Protein AF-A0A953YH76-F1 (afdb_monomer)

Radius of gyration: 18.14 Å; Cα contacts (8 Å, |Δi|>4): 24; chains: 1; bounding box: 32×24×44 Å

Nearest PDB structures (foldseek):
  7ext-assembly1_F4  TM=2.563E-01  e=8.540E+00  Picosynechococcus sp. PCC 7002

Solvent-accessible surface area (backbone atoms only — not comparable to full-atom values): 4530 Å² total; per-residue (Å²): 110,71,70,56,44,50,74,72,73,43,87,83,51,69,69,57,52,52,54,52,52,52,50,49,71,76,52,60,84,61,81,87,58,79,91,80,71,54,48,50,84,78,69,71,39,61,65,66,63,55,50,61,76,43,41,71,57,43,70,78,36,72,88,62,74,82,85,81,116

Structure (mmCIF, N/CA/C/O backbone):
data_AF-A0A953YH76-F1
#
_entry.id   AF-A0A953YH76-F1
#
loop_
_atom_site.group_PDB
_atom_site.id
_atom_site.type_symbol
_atom_site.label_atom_id
_atom_site.label_alt_id
_atom_site.label_comp_id
_atom_site.label_asym_id
_atom_site.label_entity_id
_atom_site.label_s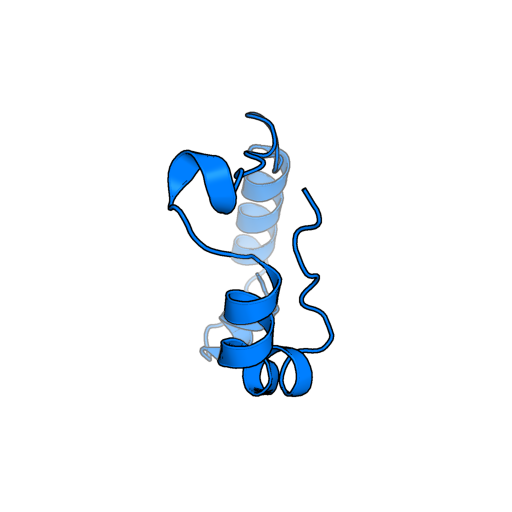eq_id
_atom_site.pdbx_PDB_ins_code
_atom_site.Cartn_x
_atom_site.Cartn_y
_atom_site.Cartn_z
_atom_site.occupancy
_atom_site.B_iso_or_equiv
_atom_site.auth_seq_id
_atom_site.auth_comp_id
_atom_site.auth_asym_id
_atom_site.auth_atom_id
_atom_site.pdbx_PDB_model_num
ATOM 1 N N . ALA A 1 1 ? -8.588 0.541 6.471 1.00 77.12 1 ALA A N 1
ATOM 2 C CA . ALA A 1 1 ? -8.139 -0.227 7.649 1.00 77.12 1 ALA A CA 1
ATOM 3 C C . ALA A 1 1 ? -9.298 -0.968 8.320 1.00 77.12 1 ALA A C 1
ATOM 5 O O . ALA A 1 1 ? -9.291 -2.187 8.265 1.00 77.12 1 ALA A O 1
ATOM 6 N N . LEU A 1 2 ? -10.346 -0.296 8.820 1.00 87.75 2 LEU A N 1
ATOM 7 C CA . LEU A 1 2 ? -11.481 -0.981 9.475 1.00 87.75 2 LEU A CA 1
ATOM 8 C C . LEU A 1 2 ? -12.168 -2.059 8.612 1.00 87.75 2 LEU A C 1
ATOM 10 O O . LEU A 1 2 ? -12.428 -3.149 9.099 1.00 87.75 2 LEU A O 1
ATOM 14 N N . ARG A 1 3 ? -12.360 -1.809 7.308 1.00 89.19 3 ARG A N 1
ATOM 15 C CA . ARG A 1 3 ? -12.908 -2.808 6.367 1.00 89.19 3 ARG A CA 1
ATOM 16 C C . ARG A 1 3 ? -12.095 -4.111 6.315 1.00 89.19 3 ARG A C 1
ATOM 18 O O . ARG A 1 3 ? -12.665 -5.171 6.094 1.00 89.19 3 ARG A O 1
ATOM 25 N N . ILE A 1 4 ? -10.775 -4.041 6.494 1.00 89.50 4 ILE A N 1
ATOM 26 C CA . ILE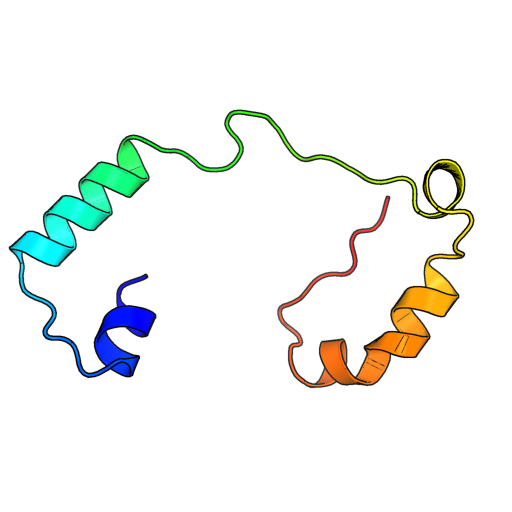 A 1 4 ? -9.904 -5.227 6.490 1.00 89.50 4 ILE A CA 1
ATOM 27 C C . ILE A 1 4 ? -10.124 -6.021 7.779 1.00 89.50 4 ILE A C 1
ATOM 29 O O . ILE A 1 4 ? -10.326 -7.226 7.711 1.00 89.50 4 ILE A O 1
ATOM 33 N N . ILE A 1 5 ? -10.175 -5.334 8.927 1.00 88.44 5 ILE A N 1
ATOM 34 C CA . ILE A 1 5 ? -10.423 -5.941 10.244 1.00 88.44 5 ILE A CA 1
ATOM 35 C C . ILE A 1 5 ? -11.770 -6.677 10.253 1.00 88.44 5 ILE A C 1
ATOM 37 O O . ILE A 1 5 ? -11.817 -7.853 10.601 1.00 88.44 5 ILE A O 1
ATOM 41 N N . SER A 1 6 ? -12.840 -6.039 9.761 1.00 91.88 6 SER A N 1
ATOM 42 C CA . SER A 1 6 ? -14.151 -6.694 9.671 1.00 91.88 6 SER A CA 1
ATOM 43 C C . SER A 1 6 ? -14.157 -7.875 8.697 1.00 91.88 6 SER A C 1
ATOM 45 O O . SER A 1 6 ? -14.784 -8.890 8.971 1.00 91.88 6 SER A O 1
ATOM 47 N N . THR A 1 7 ? -13.464 -7.763 7.556 1.00 93.44 7 THR A N 1
ATOM 48 C CA . THR A 1 7 ? -13.379 -8.859 6.569 1.00 93.44 7 THR A CA 1
ATOM 49 C C . THR A 1 7 ? -12.626 -10.063 7.135 1.00 93.44 7 THR A C 1
ATOM 51 O O . THR A 1 7 ? -12.958 -11.196 6.808 1.00 93.44 7 THR A O 1
ATOM 54 N N . ALA A 1 8 ? -11.655 -9.833 8.022 1.00 93.25 8 ALA A N 1
ATOM 55 C CA . ALA A 1 8 ? -10.945 -10.889 8.738 1.00 93.25 8 ALA A CA 1
ATOM 56 C C . ALA A 1 8 ? -11.780 -11.545 9.859 1.00 93.25 8 ALA A C 1
ATOM 58 O O . ALA A 1 8 ? -11.268 -12.414 10.559 1.00 93.25 8 ALA A O 1
ATOM 59 N N . GLY A 1 9 ? -13.039 -11.131 10.055 1.00 92.94 9 GLY A N 1
ATOM 60 C CA . GLY A 1 9 ? -13.910 -11.651 11.112 1.00 92.94 9 GLY A CA 1
ATOM 61 C C . GLY A 1 9 ? -13.529 -11.178 12.516 1.00 92.94 9 GLY A C 1
ATOM 62 O O . GLY A 1 9 ? -13.997 -11.745 13.499 1.00 92.94 9 GLY A O 1
ATOM 63 N N . LEU A 1 10 ? -12.677 -10.157 12.620 1.00 92.31 10 LEU A N 1
ATOM 64 C CA . LEU A 1 10 ? -12.269 -9.587 13.895 1.00 92.31 10 LEU A CA 1
ATOM 65 C C . LEU A 1 10 ? -13.272 -8.526 14.346 1.00 92.31 10 LEU A C 1
ATOM 67 O O . LEU A 1 10 ? -13.776 -7.730 13.547 1.00 92.31 10 LEU A O 1
ATOM 71 N N . GLU A 1 11 ? -13.534 -8.499 15.648 1.00 93.38 11 GLU A N 1
ATOM 72 C CA . GLU A 1 11 ? -14.402 -7.501 16.256 1.00 93.38 11 GLU A CA 1
ATOM 73 C C . GLU A 1 11 ? -13.778 -6.101 16.161 1.00 93.38 11 GLU A C 1
ATOM 75 O O . GLU A 1 11 ? -12.582 -5.906 16.386 1.00 93.38 11 GLU A O 1
ATOM 80 N N . ILE A 1 12 ? -14.607 -5.106 15.837 1.00 92.06 12 ILE A N 1
ATOM 81 C CA . ILE A 1 12 ? -14.207 -3.699 15.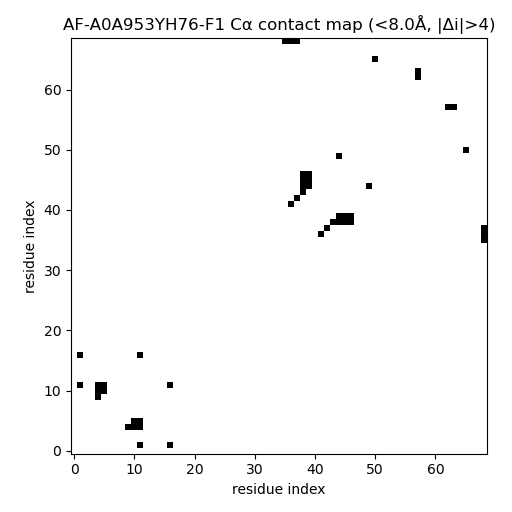829 1.00 92.06 12 ILE A CA 1
ATOM 82 C 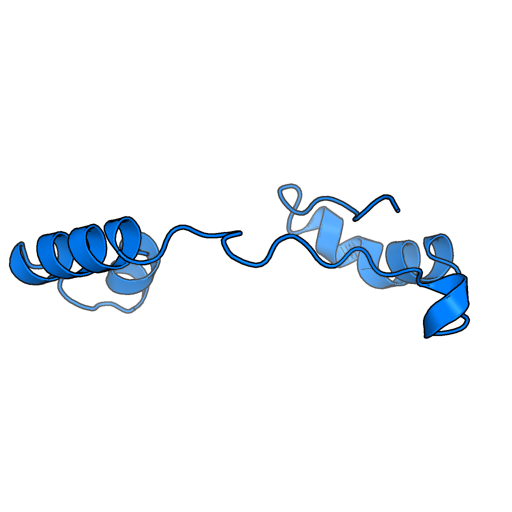C . ILE A 1 12 ? -14.842 -3.014 17.035 1.00 92.06 12 ILE A C 1
ATOM 84 O O . ILE A 1 12 ? -15.973 -2.529 16.953 1.00 92.06 12 ILE A O 1
ATOM 88 N N . THR A 1 13 ? -14.085 -2.951 18.126 1.00 94.50 13 THR A N 1
ATOM 89 C CA . THR A 1 13 ? -14.447 -2.193 19.328 1.00 94.50 13 THR A CA 1
ATOM 90 C C . THR A 1 13 ? -14.130 -0.705 19.161 1.00 94.50 13 THR A C 1
ATOM 92 O O . THR A 1 13 ? -13.378 -0.306 18.263 1.00 94.50 13 THR A O 1
ATOM 95 N N . ASP A 1 14 ? -14.669 0.133 20.046 1.00 94.94 14 ASP A N 1
ATOM 96 C CA . ASP A 1 14 ? -14.384 1.574 20.043 1.00 94.94 14 ASP A CA 1
ATOM 97 C C . ASP A 1 14 ? -12.902 1.859 20.318 1.00 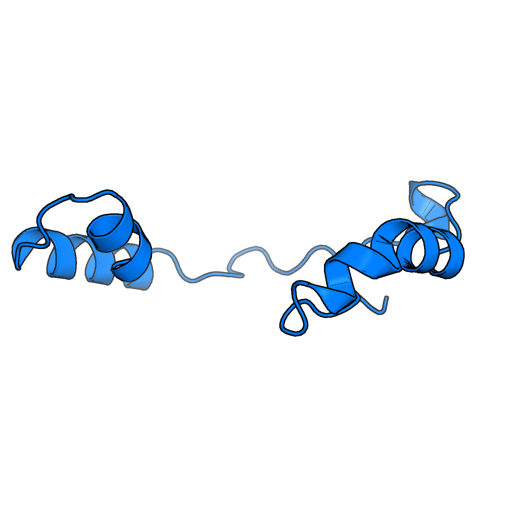94.94 14 ASP A C 1
ATOM 99 O O . ASP A 1 14 ? -12.281 2.651 19.612 1.00 94.94 14 ASP A O 1
ATOM 103 N N . THR A 1 15 ? -12.275 1.098 21.221 1.00 93.88 15 THR A N 1
ATOM 104 C CA . THR A 1 15 ? -10.828 1.182 21.478 1.00 93.88 15 THR A CA 1
ATOM 105 C C . THR A 1 15 ? -9.996 0.957 20.212 1.00 93.88 15 THR A C 1
ATOM 107 O O . THR A 1 15 ? -9.029 1.680 19.974 1.00 93.88 15 THR A O 1
ATOM 110 N N . VAL A 1 16 ? -10.372 -0.015 19.370 1.00 93.06 16 VAL A N 1
ATOM 111 C CA . VAL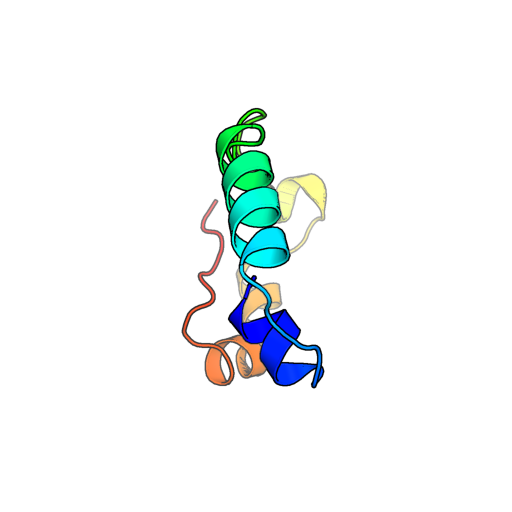 A 1 16 ? -9.672 -0.286 18.101 1.00 93.06 16 VAL A CA 1
ATOM 112 C C . VAL A 1 16 ? -9.808 0.893 17.137 1.00 93.06 16 VAL A C 1
ATOM 114 O O . VAL A 1 16 ? -8.839 1.241 16.455 1.00 93.06 16 VAL A O 1
ATOM 117 N N . ARG A 1 17 ? -10.985 1.532 17.074 1.00 92.94 17 ARG A N 1
ATOM 118 C CA . ARG A 1 17 ? -11.186 2.723 16.231 1.00 92.94 17 ARG A CA 1
ATOM 119 C C . ARG A 1 17 ? -10.306 3.874 16.696 1.00 92.94 17 ARG A C 1
ATOM 121 O O . ARG A 1 17 ? -9.619 4.463 15.860 1.00 92.94 17 ARG A O 1
ATOM 128 N N . ASP A 1 18 ? -10.290 4.143 17.996 1.00 95.00 18 ASP A N 1
ATOM 129 C CA . ASP A 1 18 ? -9.557 5.267 18.579 1.00 95.00 18 ASP A CA 1
ATOM 130 C C . ASP A 1 18 ? -8.046 5.112 18.396 1.00 95.00 18 ASP A C 1
ATOM 132 O O . ASP A 1 18 ? -7.368 6.038 17.946 1.00 95.00 18 ASP A O 1
ATOM 136 N N . GLN A 1 19 ? -7.512 3.915 18.654 1.00 93.12 19 GLN A N 1
ATOM 137 C CA . GLN A 1 19 ? -6.088 3.627 18.463 1.00 93.12 19 GLN A CA 1
ATOM 138 C C . GLN A 1 19 ? -5.668 3.749 16.997 1.00 93.12 19 GLN A C 1
ATOM 140 O O . GLN A 1 19 ? -4.625 4.329 16.688 1.00 93.12 19 GLN A O 1
ATOM 145 N N . LEU A 1 20 ? -6.489 3.236 16.079 1.00 91.81 20 LEU A N 1
ATOM 146 C CA . LEU A 1 20 ? -6.217 3.333 14.651 1.00 91.81 20 LEU A CA 1
ATOM 147 C C . LEU A 1 20 ? -6.266 4.792 14.171 1.00 91.81 20 LEU A C 1
ATOM 149 O O . LEU A 1 20 ? -5.416 5.202 13.379 1.00 91.81 20 LEU A O 1
ATOM 153 N N . ALA A 1 21 ? -7.229 5.580 14.655 1.00 91.6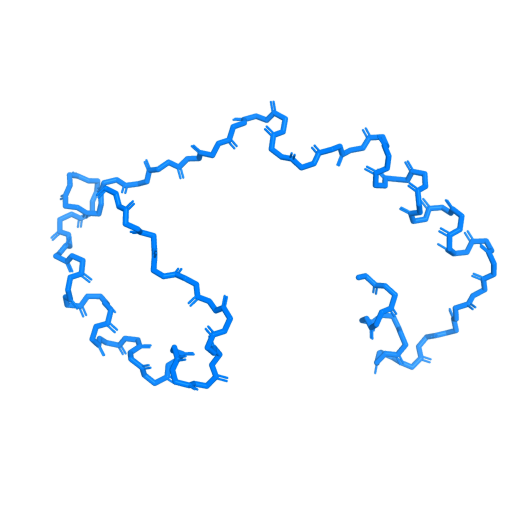2 21 ALA A N 1
ATOM 154 C CA . ALA A 1 21 ? -7.325 7.005 14.353 1.00 91.62 21 ALA A CA 1
ATOM 155 C C . ALA A 1 21 ? -6.100 7.776 14.869 1.00 91.62 21 ALA A C 1
ATOM 157 O O . ALA A 1 21 ? -5.482 8.517 14.102 1.00 91.62 21 ALA A O 1
ATOM 158 N N . ALA A 1 22 ? -5.696 7.541 16.122 1.00 94.12 22 ALA A N 1
ATOM 159 C CA . ALA A 1 22 ? -4.508 8.152 16.715 1.00 94.12 22 ALA A CA 1
ATOM 160 C C . ALA A 1 22 ? -3.228 7.788 15.944 1.00 94.12 22 ALA A C 1
ATOM 162 O O . ALA A 1 22 ? -2.410 8.661 15.650 1.00 94.12 22 ALA A O 1
ATOM 163 N N . TYR A 1 23 ? -3.079 6.521 15.542 1.00 91.12 23 TYR A N 1
ATOM 164 C CA . TYR A 1 23 ? -1.939 6.081 14.739 1.00 91.12 23 TYR A CA 1
ATOM 165 C C . TYR A 1 23 ? -1.887 6.786 13.379 1.00 91.12 23 TYR A C 1
ATOM 167 O O . TYR A 1 23 ? -0.825 7.267 12.985 1.00 91.12 23 TYR A O 1
ATOM 175 N N . MET A 1 24 ? -3.019 6.885 12.673 1.00 90.06 24 MET A N 1
ATOM 176 C CA . MET A 1 24 ? -3.085 7.577 11.380 1.00 90.06 24 MET A CA 1
ATOM 177 C C . MET A 1 24 ? -2.779 9.073 11.509 1.00 90.06 24 MET A C 1
ATOM 179 O O . MET A 1 24 ? -2.077 9.618 10.660 1.00 90.06 24 MET A O 1
ATOM 183 N N . ALA A 1 25 ? -3.260 9.724 12.571 1.00 90.75 25 ALA A N 1
ATOM 184 C CA . ALA A 1 25 ? -2.972 11.131 12.840 1.00 90.75 25 ALA A CA 1
ATOM 185 C C . ALA A 1 25 ? -1.486 11.370 13.163 1.00 90.75 25 ALA A C 1
ATOM 187 O O . ALA A 1 25 ? -0.908 12.354 12.706 1.00 90.75 25 ALA A O 1
ATOM 188 N N . GLY A 1 26 ? -0.854 10.456 13.907 1.00 91.62 26 GLY A N 1
ATOM 189 C CA . GLY A 1 26 ? 0.570 10.532 14.248 1.00 91.62 26 GLY A CA 1
ATOM 190 C C . GLY A 1 26 ? 1.524 10.113 13.123 1.00 91.62 26 GLY A C 1
ATOM 191 O O . GLY A 1 26 ? 2.714 10.404 13.197 1.00 91.62 26 GLY A O 1
ATOM 192 N N . ASN A 1 27 ? 1.027 9.437 12.081 1.00 85.75 27 ASN A N 1
ATOM 193 C CA . ASN A 1 27 ? 1.834 8.903 10.980 1.00 85.75 27 ASN A CA 1
ATOM 194 C C . ASN A 1 27 ? 1.256 9.320 9.616 1.00 85.75 27 ASN A C 1
ATOM 196 O O . ASN A 1 27 ? 0.767 8.468 8.862 1.00 85.75 27 ASN A O 1
ATOM 200 N N . PRO A 1 28 ? 1.300 10.620 9.267 1.00 82.06 28 PRO A N 1
ATOM 201 C CA . PRO A 1 28 ? 0.823 11.082 7.972 1.00 82.06 28 PRO A CA 1
ATOM 202 C C . PRO A 1 28 ? 1.610 10.411 6.839 1.00 82.06 28 PRO A C 1
ATOM 204 O O . PRO A 1 28 ? 2.843 10.354 6.840 1.00 82.06 28 PRO A O 1
ATOM 207 N N . ARG A 1 29 ? 0.886 9.881 5.848 1.00 79.19 29 ARG A N 1
ATOM 208 C CA . ARG A 1 29 ? 1.499 9.272 4.660 1.00 79.19 29 ARG A CA 1
ATOM 209 C C . ARG A 1 29 ? 2.218 10.338 3.835 1.00 79.19 29 ARG A C 1
ATOM 211 O O . ARG A 1 29 ? 1.736 11.458 3.716 1.00 79.19 29 ARG A O 1
ATOM 218 N N . GLY A 1 30 ? 3.333 9.955 3.215 1.00 71.62 30 GLY A N 1
ATOM 219 C CA . GLY A 1 30 ? 4.109 10.844 2.346 1.00 71.62 30 GLY A CA 1
ATOM 220 C C . GLY A 1 30 ? 5.065 11.782 3.084 1.00 71.62 30 GLY A C 1
ATOM 221 O O . GLY A 1 30 ? 5.608 12.676 2.446 1.00 71.62 30 GLY A O 1
ATOM 222 N N . LYS A 1 31 ? 5.304 11.571 4.390 1.00 68.38 31 LYS A N 1
ATOM 223 C CA . LYS A 1 31 ? 6.272 12.359 5.176 1.00 68.38 31 LYS A CA 1
ATOM 224 C C . LYS A 1 31 ? 7.681 12.393 4.552 1.00 68.38 31 LYS A C 1
ATOM 226 O O . LYS A 1 31 ? 8.358 13.403 4.667 1.00 68.38 31 LYS A O 1
ATOM 231 N N . ASP A 1 32 ? 8.064 11.323 3.850 1.00 70.94 32 ASP A N 1
ATOM 232 C CA . ASP A 1 32 ? 9.377 11.153 3.209 1.00 70.94 32 ASP A CA 1
ATOM 233 C C . ASP A 1 32 ? 9.314 11.320 1.673 1.00 70.94 32 ASP A C 1
ATOM 235 O O . ASP A 1 32 ? 10.235 10.941 0.954 1.00 70.94 32 ASP A O 1
ATOM 239 N N . GLY A 1 33 ? 8.218 11.885 1.148 1.00 66.44 33 GLY A N 1
ATOM 240 C CA . GLY A 1 33 ? 8.010 12.070 -0.290 1.00 66.44 33 GLY A CA 1
ATOM 241 C C . GLY A 1 33 ? 7.567 10.803 -1.033 1.00 66.44 33 GLY A C 1
ATOM 242 O O . GLY A 1 33 ? 7.239 9.773 -0.439 1.00 66.44 33 GLY A O 1
ATOM 243 N N . ARG A 1 34 ? 7.490 10.906 -2.365 1.00 71.69 34 ARG A N 1
ATOM 244 C CA . ARG A 1 34 ? 7.189 9.796 -3.280 1.00 71.69 34 ARG A CA 1
ATOM 245 C C . ARG A 1 34 ? 8.431 9.522 -4.121 1.00 71.69 34 ARG A C 1
ATOM 247 O O . ARG A 1 34 ? 8.905 10.426 -4.800 1.00 71.69 34 ARG A O 1
ATOM 254 N N . LEU A 1 35 ? 8.924 8.288 -4.090 1.00 72.44 35 LEU A N 1
ATOM 255 C CA . LEU A 1 35 ? 9.920 7.817 -5.050 1.00 72.44 35 LEU A CA 1
ATOM 256 C C . LEU A 1 35 ? 9.248 7.687 -6.418 1.00 72.44 35 LEU A C 1
ATOM 258 O O . LEU A 1 35 ? 8.260 6.966 -6.553 1.00 72.44 35 LEU A O 1
ATOM 262 N N . VAL A 1 36 ? 9.758 8.423 -7.400 1.00 77.69 36 VAL A N 1
ATOM 263 C CA . VAL A 1 36 ? 9.425 8.236 -8.814 1.00 77.69 36 VAL A CA 1
ATOM 264 C C . VAL A 1 36 ? 10.553 7.402 -9.402 1.00 77.69 36 VAL A C 1
ATOM 266 O O . VAL A 1 36 ? 11.708 7.812 -9.320 1.00 77.69 36 VAL A O 1
ATOM 269 N N . TYR A 1 37 ? 10.225 6.225 -9.928 1.00 79.75 37 TYR A N 1
ATOM 270 C CA . TYR A 1 37 ? 11.198 5.339 -10.562 1.00 79.75 37 TYR A CA 1
ATOM 271 C C . TYR A 1 37 ? 11.297 5.644 -12.053 1.00 79.75 37 TYR A C 1
ATOM 273 O O . TYR A 1 37 ? 10.269 5.741 -12.729 1.00 79.75 37 TYR A O 1
ATOM 281 N N . ASP A 1 38 ? 12.520 5.719 -12.575 1.00 86.38 38 ASP A N 1
ATOM 282 C CA . ASP A 1 38 ? 12.742 5.695 -14.017 1.00 86.38 38 ASP A CA 1
ATOM 283 C C . ASP A 1 38 ? 12.948 4.239 -14.434 1.00 86.38 38 ASP A C 1
ATOM 285 O O . ASP A 1 38 ? 14.038 3.677 -14.340 1.00 86.38 38 ASP A O 1
ATOM 289 N N . LEU A 1 39 ? 11.871 3.604 -14.901 1.00 87.25 39 LEU A N 1
ATOM 290 C CA . LEU A 1 39 ? 11.905 2.193 -15.295 1.00 87.25 39 LEU A CA 1
ATOM 291 C C . LEU A 1 39 ? 12.943 1.900 -16.386 1.00 87.25 39 LEU A C 1
ATOM 293 O O . LEU A 1 39 ? 13.488 0.792 -16.431 1.00 87.25 39 LEU A O 1
ATOM 297 N N . ARG A 1 40 ? 13.246 2.887 -17.237 1.00 90.81 40 ARG A N 1
ATOM 298 C CA . ARG A 1 40 ? 14.245 2.731 -18.294 1.00 90.81 40 ARG A CA 1
ATOM 299 C C . ARG A 1 40 ? 15.649 2.865 -17.722 1.00 90.81 40 ARG A C 1
ATOM 301 O O . ARG A 1 40 ? 16.474 1.995 -17.984 1.00 90.81 40 ARG A O 1
ATOM 308 N N . ALA A 1 41 ? 15.919 3.914 -16.948 1.00 88.81 41 ALA A N 1
ATOM 309 C CA . ALA A 1 41 ? 17.259 4.175 -16.421 1.00 88.81 41 ALA A CA 1
ATOM 310 C C . ALA A 1 41 ? 17.674 3.184 -15.321 1.00 88.81 41 ALA A C 1
ATOM 312 O O . ALA A 1 41 ? 18.814 2.721 -15.317 1.00 88.81 41 ALA A O 1
ATOM 313 N N . ASP A 1 42 ? 16.751 2.826 -14.428 1.00 90.06 42 ASP A N 1
ATOM 314 C CA . ASP A 1 42 ? 17.063 2.026 -13.240 1.00 90.06 42 ASP A CA 1
ATOM 315 C C . ASP A 1 42 ? 17.004 0.515 -13.515 1.00 90.06 42 ASP A C 1
ATOM 317 O O . ASP A 1 42 ? 17.725 -0.265 -12.890 1.00 90.06 42 ASP A O 1
ATOM 321 N N . PHE A 1 43 ? 16.149 0.087 -14.452 1.00 88.62 43 PHE A N 1
ATOM 322 C CA . PHE A 1 43 ? 15.867 -1.334 -14.694 1.00 88.62 43 PHE A CA 1
ATOM 323 C C . PHE A 1 43 ? 16.028 -1.769 -16.155 1.00 88.62 43 PHE A C 1
ATOM 325 O O . PHE A 1 43 ? 15.965 -2.968 -16.432 1.00 88.62 43 PHE A O 1
ATOM 332 N N . GLY A 1 44 ? 16.233 -0.837 -17.093 1.00 91.69 44 GLY A N 1
ATOM 333 C CA . GLY A 1 44 ? 16.331 -1.152 -18.522 1.00 91.69 44 GLY A CA 1
ATOM 334 C C . GLY A 1 44 ? 15.029 -1.686 -19.123 1.00 91.69 44 GLY A C 1
ATOM 335 O O . GLY A 1 44 ? 15.071 -2.402 -20.122 1.00 91.69 44 GLY A O 1
ATOM 336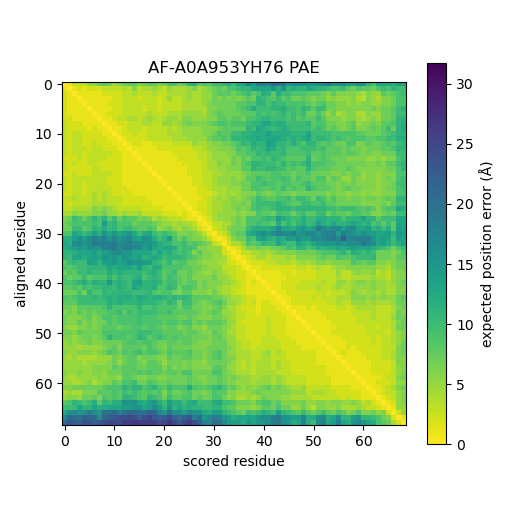 N N . ILE A 1 45 ? 13.881 -1.393 -18.502 1.00 90.62 45 ILE A N 1
ATOM 337 C CA . ILE A 1 45 ? 12.568 -1.894 -18.919 1.00 90.62 45 ILE A CA 1
ATOM 338 C C . ILE A 1 45 ? 11.795 -0.771 -19.601 1.00 90.62 45 ILE A C 1
ATOM 340 O O . ILE A 1 45 ? 11.684 0.334 -19.071 1.00 90.62 45 ILE A O 1
ATOM 344 N N . GLU A 1 46 ? 11.192 -1.076 -20.747 1.00 91.12 46 GLU A N 1
ATOM 345 C CA . GLU A 1 46 ? 10.235 -0.178 -21.379 1.00 91.12 46 GLU A CA 1
ATOM 346 C C . GLU A 1 46 ? 8.898 -0.205 -20.604 1.00 91.12 46 GLU A C 1
ATOM 348 O O . GLU A 1 46 ? 8.294 -1.274 -20.458 1.00 91.12 46 GLU A O 1
ATOM 353 N N . PRO A 1 47 ? 8.396 0.941 -20.095 1.00 88.81 47 PRO A N 1
ATOM 354 C CA . PRO A 1 47 ? 7.148 0.989 -19.332 1.00 88.81 47 PRO A CA 1
ATOM 355 C C . PRO A 1 47 ? 5.944 0.376 -20.054 1.00 88.81 47 PRO A C 1
ATOM 357 O O . PRO A 1 47 ? 5.107 -0.257 -19.410 1.00 88.81 47 PRO A O 1
ATOM 360 N N . ALA A 1 48 ? 5.848 0.548 -21.377 1.00 89.88 48 ALA A N 1
ATOM 361 C CA . ALA A 1 48 ? 4.751 -0.005 -22.170 1.00 89.88 48 ALA A CA 1
ATOM 362 C C . ALA A 1 48 ? 4.697 -1.537 -22.066 1.00 89.88 48 ALA A C 1
ATOM 364 O O . ALA A 1 48 ? 3.652 -2.088 -21.725 1.00 89.88 48 ALA A O 1
ATOM 365 N N . ASP A 1 49 ? 5.842 -2.205 -22.221 1.00 91.75 49 ASP A N 1
ATOM 366 C CA . ASP A 1 49 ? 5.947 -3.665 -22.136 1.00 91.75 49 ASP A CA 1
ATOM 367 C C . ASP A 1 49 ? 5.560 -4.188 -20.745 1.00 91.75 49 ASP A C 1
ATOM 369 O O . ASP A 1 49 ? 4.949 -5.254 -20.606 1.00 91.75 49 ASP A O 1
ATOM 373 N N . LEU A 1 50 ? 5.903 -3.434 -19.693 1.00 90.19 50 LEU A N 1
ATOM 374 C CA . LEU A 1 50 ? 5.507 -3.758 -18.325 1.00 90.19 50 LEU A CA 1
ATOM 375 C C . LEU A 1 50 ? 3.988 -3.650 -18.155 1.00 90.19 50 LEU A C 1
ATOM 377 O O . LEU A 1 50 ? 3.365 -4.551 -17.591 1.00 90.19 50 LEU A O 1
ATOM 381 N N . TYR A 1 51 ? 3.380 -2.567 -18.638 1.00 89.44 51 TYR A N 1
ATOM 382 C CA . TYR A 1 51 ? 1.941 -2.364 -18.496 1.00 89.44 51 TYR A CA 1
ATOM 383 C C . TYR A 1 51 ? 1.117 -3.340 -19.325 1.00 89.44 51 TYR A C 1
ATOM 385 O O . TYR A 1 51 ? 0.088 -3.800 -18.831 1.00 89.44 51 TYR A O 1
ATOM 393 N N . ASP A 1 52 ? 1.580 -3.704 -20.517 1.00 92.50 52 ASP A N 1
ATOM 394 C CA . ASP A 1 52 ? 0.916 -4.702 -21.354 1.00 92.50 52 ASP A CA 1
ATOM 395 C C . ASP A 1 52 ? 0.960 -6.084 -20.694 1.00 92.50 52 ASP A C 1
ATOM 397 O O . ASP A 1 52 ? -0.068 -6.758 -20.589 1.00 92.50 52 ASP A O 1
ATOM 401 N N . ARG A 1 53 ? 2.112 -6.475 -20.126 1.00 92.75 53 ARG A N 1
ATOM 402 C CA . ARG A 1 53 ? 2.248 -7.732 -19.367 1.00 92.75 53 ARG A CA 1
ATOM 403 C C . ARG A 1 53 ? 1.269 -7.824 -18.195 1.00 92.75 53 ARG A C 1
ATOM 405 O O . ARG A 1 53 ? 0.775 -8.910 -17.895 1.00 92.75 53 ARG A O 1
ATOM 412 N N . TYR A 1 54 ? 0.997 -6.702 -17.532 1.00 91.88 54 TYR A N 1
ATOM 413 C CA . TYR A 1 54 ? 0.084 -6.624 -16.390 1.00 91.88 54 TYR A CA 1
ATOM 414 C C . TYR A 1 54 ? -1.307 -6.084 -16.749 1.00 91.88 54 TYR A C 1
ATOM 416 O O . TYR A 1 54 ? -2.070 -5.749 -15.841 1.00 91.88 54 TYR A O 1
ATOM 424 N N . GLY A 1 55 ? -1.677 -6.040 -18.036 1.00 91.12 55 GLY A N 1
ATOM 425 C CA . GLY A 1 55 ? -2.963 -5.502 -18.501 1.00 91.12 55 GLY A CA 1
ATOM 426 C C . GLY A 1 55 ? -4.162 -6.088 -17.751 1.00 91.12 55 GLY A C 1
ATOM 427 O O . GLY A 1 55 ? -4.966 -5.346 -17.190 1.00 91.12 55 GLY A O 1
ATOM 428 N N . PHE A 1 56 ? -4.181 -7.415 -17.590 1.00 93.88 56 PHE A N 1
ATOM 429 C CA . PHE A 1 56 ? -5.221 -8.139 -16.849 1.00 93.88 56 PHE A CA 1
ATOM 430 C C . PHE A 1 56 ? -5.412 -7.648 -15.402 1.00 93.88 56 PHE A C 1
ATOM 432 O O . PHE A 1 56 ? -6.511 -7.712 -14.853 1.00 93.88 56 PHE A O 1
ATOM 439 N N . TYR A 1 57 ? -4.342 -7.177 -14.757 1.00 92.44 57 TYR A N 1
ATOM 440 C CA . TYR A 1 57 ? -4.385 -6.715 -13.374 1.00 92.44 57 TYR A CA 1
ATOM 441 C C . TYR A 1 57 ? -5.014 -5.322 -13.278 1.00 92.44 57 TYR A C 1
ATOM 443 O O . TYR A 1 57 ? -5.750 -5.043 -12.333 1.00 92.44 57 TYR A O 1
ATOM 451 N N . PHE A 1 58 ? -4.787 -4.464 -14.276 1.00 90.56 58 PHE A N 1
ATOM 452 C CA . PHE A 1 58 ? -5.466 -3.170 -14.371 1.00 90.56 58 PHE A CA 1
ATOM 453 C C . PHE A 1 58 ? -6.952 -3.328 -14.702 1.00 90.56 58 PHE A C 1
ATOM 455 O O . PHE A 1 58 ? -7.768 -2.594 -14.145 1.00 90.56 58 PHE A O 1
ATOM 462 N N . ASP A 1 59 ? -7.309 -4.318 -15.523 1.00 92.56 59 ASP A N 1
ATOM 463 C CA . ASP A 1 59 ? -8.710 -4.633 -15.827 1.00 92.56 59 ASP A CA 1
ATOM 464 C C . ASP A 1 59 ? -9.465 -5.116 -14.577 1.00 92.56 59 ASP A C 1
ATOM 466 O O . ASP A 1 59 ? -10.587 -4.685 -14.309 1.00 92.56 59 ASP A O 1
ATOM 470 N N . ALA A 1 60 ? -8.835 -5.976 -13.768 1.00 94.50 60 ALA A N 1
ATOM 471 C CA . ALA A 1 60 ? -9.409 -6.466 -12.514 1.00 94.50 60 ALA A CA 1
ATOM 472 C C . ALA A 1 60 ? -9.482 -5.388 -11.414 1.00 94.50 60 ALA A C 1
ATOM 474 O O . ALA A 1 60 ? -10.345 -5.453 -10.533 1.00 94.50 60 ALA A O 1
ATOM 475 N N . PHE A 1 61 ? -8.581 -4.401 -11.449 1.00 92.25 61 PHE A N 1
ATOM 476 C CA . PHE A 1 61 ? -8.444 -3.365 -10.424 1.00 92.25 61 PHE A CA 1
ATOM 477 C C . PHE A 1 61 ? -8.345 -1.958 -11.041 1.00 92.25 61 PHE A C 1
ATOM 479 O O . PHE A 1 61 ? -7.284 -1.325 -10.980 1.00 92.25 61 PHE A O 1
ATOM 486 N N . PRO A 1 62 ? -9.457 -1.406 -11.560 1.00 89.31 62 PRO A N 1
ATOM 487 C CA . PRO A 1 62 ? -9.464 -0.132 -12.289 1.00 89.31 62 PRO A CA 1
ATOM 488 C C . PRO A 1 62 ? -9.080 1.084 -11.429 1.00 89.31 62 PRO A C 1
ATOM 490 O O . PRO A 1 62 ? -8.779 2.156 -11.949 1.00 89.31 62 PRO A O 1
ATOM 4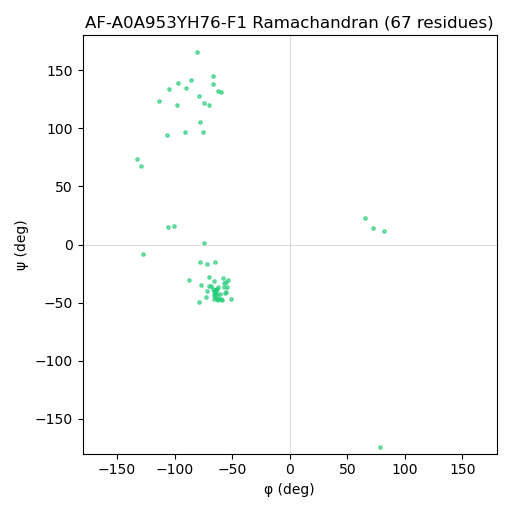93 N N . GLN A 1 63 ? -9.076 0.947 -10.100 1.00 90.44 63 GLN A N 1
ATOM 494 C CA . GLN A 1 63 ? -8.609 1.986 -9.181 1.00 90.44 63 GLN A CA 1
ATOM 495 C C . GLN A 1 63 ? -7.083 2.181 -9.189 1.00 90.44 63 GLN A C 1
ATOM 497 O O . GLN A 1 63 ? -6.597 3.188 -8.663 1.00 90.44 63 GLN A O 1
ATOM 502 N N . ILE A 1 64 ? -6.319 1.221 -9.721 1.00 86.75 64 ILE A N 1
ATOM 503 C CA . ILE A 1 64 ? -4.859 1.303 -9.790 1.00 86.75 64 ILE A CA 1
ATOM 504 C C . ILE A 1 64 ? -4.471 2.214 -10.952 1.00 86.75 64 ILE A C 1
ATOM 506 O O . ILE A 1 64 ? -4.894 2.021 -12.087 1.00 86.75 64 ILE A O 1
ATOM 510 N N . ARG A 1 65 ? -3.633 3.214 -10.670 1.00 79.56 65 ARG A N 1
ATOM 511 C CA . ARG A 1 65 ? -3.116 4.138 -11.685 1.00 79.56 65 ARG A CA 1
ATOM 512 C C . ARG A 1 65 ? -1.734 3.689 -12.141 1.00 79.56 65 ARG A C 1
ATOM 514 O O . ARG A 1 65 ? -0.908 3.333 -11.304 1.00 79.56 65 ARG A O 1
ATOM 521 N N . ARG A 1 66 ? -1.473 3.772 -13.448 1.00 79.06 66 ARG A N 1
ATOM 522 C CA . ARG A 1 66 ? -0.114 3.671 -13.994 1.00 79.06 66 ARG A CA 1
ATOM 523 C C . ARG A 1 66 ? 0.712 4.830 -13.436 1.00 79.06 66 ARG A C 1
ATOM 525 O O . ARG A 1 66 ? 0.244 5.970 -13.417 1.00 79.06 66 ARG A O 1
ATOM 532 N N . GLU A 1 67 ? 1.902 4.535 -12.934 1.00 67.50 67 GLU A N 1
ATOM 533 C CA . GLU A 1 67 ? 2.843 5.575 -12.531 1.00 67.50 67 GLU A CA 1
ATOM 534 C C . GLU A 1 67 ? 3.460 6.167 -13.794 1.00 67.50 67 GLU A C 1
ATOM 536 O O . GLU A 1 67 ? 4.360 5.591 -14.389 1.00 67.50 67 GLU A O 1
ATOM 541 N N . VAL A 1 68 ? 2.912 7.292 -14.249 1.00 56.34 68 VAL A N 1
ATOM 542 C CA . VAL A 1 68 ? 3.522 8.063 -15.333 1.00 56.34 68 VAL A CA 1
ATOM 543 C C . VAL A 1 68 ? 4.681 8.838 -14.713 1.00 56.34 68 VAL A C 1
ATOM 545 O O . VAL A 1 68 ? 4.442 9.745 -13.912 1.00 56.34 68 VAL A O 1
ATOM 548 N N . GLY A 1 69 ? 5.904 8.386 -14.992 1.00 51.09 69 GLY A N 1
ATOM 549 C CA . GLY A 1 69 ? 7.125 9.167 -14.791 1.00 51.09 69 GLY A CA 1
ATOM 550 C C . GLY A 1 69 ? 7.232 10.279 -15.821 1.00 51.09 69 GLY A C 1
ATOM 551 O O . GLY A 1 69 ? 6.745 10.065 -16.957 1.00 51.09 69 GLY A O 1
#

pLDDT: mean 86.75, std 9.29, range [51.09, 95.0]

Secondary structure (DSSP, 8-state):
-HHHHHHTT----HHHHHHHHHHHHHS-TTTT--PPP-HHHHH---HHHHHHHTHHHHHH-TTPPP---

Foldseek 3Di:
DVVVCVVVVHDDDPVNVVVVVVVCVVDPPQPVHDDQDDCCPPPVDDLVVVCVVCVVVCVVPVVDDRRDD

Mean predicted aligned error: 6.71 Å

Sequence (69 aa):
ALRIISTAGLEITDTVRDQLAAYMAGNPRGKDGRLVYDLRADFGIEPADLYDRYGFYFDAFPQIRREVG